Protein AF-A0A7X6J6U1-F1 (afdb_monomer)

Secondary structure (DSSP, 8-state):
--PPPBPGGGGGGSEEEE-TTGGGSHHHHHHHS-SB-TT--B-EEEEE--SHHHHHHHHHTTS------TTHHHH---TT-----B-PPPPP------TT---HHHHHHHHHHHHHHTT-S-----

Foldseek 3Di:
DPADAAEQQCQLVFEEEAEVPLVVVPPVCCQWPPQAGPVGRGGHYDYYDDDPVVQVVCVLVVNGHTDDPPCVCVVDDDPSDDDGHHPDDDDDDDDDDDPPDDDPVSVVVNVVVVCVVVVVDPPPDD

Structure (mmCIF, N/CA/C/O backbone):
data_AF-A0A7X6J6U1-F1
#
_entry.id   AF-A0A7X6J6U1-F1
#
loop_
_atom_site.group_PDB
_atom_site.id
_atom_site.type_symbol
_atom_site.label_atom_id
_atom_site.label_alt_id
_atom_site.label_comp_id
_atom_site.label_asym_id
_atom_site.label_entity_id
_atom_site.label_seq_id
_atom_site.pdbx_PDB_ins_code
_atom_site.Cartn_x
_atom_site.Cartn_y
_atom_site.Cartn_z
_atom_site.occupancy
_atom_site.B_iso_or_equiv
_atom_site.auth_seq_id
_atom_site.auth_comp_id
_atom_site.auth_asym_id
_atom_site.auth_atom_id
_atom_site.pdbx_PDB_model_num
ATOM 1 N N . MET A 1 1 ? 7.605 -19.704 9.729 1.00 38.94 1 MET A N 1
ATOM 2 C CA . MET A 1 1 ? 6.228 -19.679 10.270 1.00 38.94 1 MET A CA 1
ATOM 3 C C . MET A 1 1 ? 5.433 -18.789 9.330 1.00 38.94 1 MET A C 1
ATOM 5 O O . MET A 1 1 ? 5.797 -17.633 9.203 1.00 38.94 1 MET A O 1
ATOM 9 N N . ARG A 1 2 ? 4.493 -19.341 8.553 1.00 46.09 2 ARG A N 1
ATOM 10 C CA . ARG A 1 2 ? 3.730 -18.573 7.553 1.00 46.09 2 ARG A CA 1
ATOM 11 C C . ARG A 1 2 ? 2.830 -17.609 8.327 1.00 46.09 2 ARG A C 1
ATOM 13 O O . ARG A 1 2 ? 1.972 -18.092 9.063 1.00 46.09 2 ARG A O 1
ATOM 20 N N . GLN A 1 3 ? 3.091 -16.303 8.269 1.00 57.31 3 GLN A N 1
ATOM 21 C CA . GLN A 1 3 ? 2.176 -15.331 8.866 1.00 57.31 3 GLN A CA 1
ATOM 22 C C . GLN A 1 3 ? 0.819 -15.511 8.175 1.00 57.31 3 GLN A C 1
ATOM 24 O O . GLN A 1 3 ? 0.744 -15.624 6.952 1.00 57.31 3 GLN A O 1
ATOM 29 N N . SER A 1 4 ? -0.241 -15.683 8.959 1.00 76.81 4 SER A N 1
ATOM 30 C CA . SER A 1 4 ? -1.598 -15.683 8.427 1.00 76.81 4 SER A CA 1
ATOM 31 C C . SER A 1 4 ? -1.898 -14.264 7.961 1.00 76.81 4 SER A C 1
ATOM 33 O O . SER A 1 4 ? -1.876 -13.351 8.784 1.00 76.81 4 SER A O 1
ATOM 35 N N . LEU A 1 5 ? -2.140 -14.098 6.661 1.00 87.75 5 LEU A N 1
ATOM 36 C CA . LEU A 1 5 ? -2.597 -12.837 6.085 1.00 87.75 5 LEU A CA 1
ATOM 37 C C . LEU A 1 5 ? -3.844 -12.362 6.836 1.00 87.75 5 LEU A C 1
ATOM 39 O O . LEU A 1 5 ? -4.753 -13.163 7.072 1.00 87.75 5 LEU A O 1
ATOM 43 N N . ILE A 1 6 ? -3.885 -11.079 7.190 1.00 92.44 6 ILE A N 1
ATOM 44 C CA . ILE A 1 6 ? -5.099 -10.457 7.722 1.00 92.44 6 ILE A CA 1
ATOM 45 C C . ILE A 1 6 ? -6.137 -10.371 6.602 1.00 92.44 6 ILE A C 1
ATOM 47 O O . ILE A 1 6 ? -5.805 -10.029 5.462 1.00 92.44 6 ILE A O 1
ATOM 51 N N . ASP A 1 7 ? -7.389 -10.692 6.923 1.00 93.75 7 ASP A N 1
ATOM 52 C CA . ASP A 1 7 ? -8.500 -10.509 5.994 1.00 93.75 7 ASP A CA 1
ATOM 53 C C . ASP A 1 7 ? -8.700 -9.000 5.752 1.00 93.75 7 ASP A C 1
ATOM 55 O O . ASP A 1 7 ? -8.893 -8.253 6.716 1.00 93.75 7 ASP A O 1
ATOM 59 N N . PRO A 1 8 ? -8.664 -8.508 4.499 1.00 93.44 8 PRO A N 1
ATOM 60 C CA . PRO A 1 8 ? -8.909 -7.096 4.208 1.00 93.44 8 PRO A CA 1
ATOM 61 C C . PRO A 1 8 ? -10.275 -6.575 4.675 1.00 93.44 8 PRO A C 1
ATOM 63 O O . PRO A 1 8 ? -10.463 -5.363 4.781 1.00 93.44 8 PRO A O 1
ATOM 66 N N . GLU A 1 9 ? -11.223 -7.456 4.989 1.00 95.81 9 GLU A N 1
ATOM 67 C CA . GLU A 1 9 ? -12.486 -7.094 5.630 1.00 95.81 9 GLU A CA 1
ATOM 68 C C . GLU A 1 9 ? -12.320 -6.519 7.045 1.00 95.81 9 GLU A C 1
ATOM 70 O O . GLU A 1 9 ? -13.184 -5.760 7.492 1.00 95.81 9 GLU A O 1
ATOM 75 N N . GLU A 1 10 ? -11.221 -6.824 7.745 1.00 95.75 10 GLU A N 1
ATOM 76 C CA . GLU A 1 10 ? -10.941 -6.278 9.081 1.00 95.75 10 GLU A CA 1
ATOM 77 C C . GLU A 1 10 ? -10.707 -4.761 9.057 1.00 95.75 10 GLU A C 1
ATOM 79 O O . GLU A 1 10 ? -10.971 -4.086 10.051 1.00 95.75 10 GLU A O 1
ATOM 84 N N . LEU A 1 11 ? -10.339 -4.191 7.902 1.00 94.94 11 LEU A N 1
ATOM 85 C CA . LEU A 1 11 ? -10.186 -2.741 7.740 1.00 94.94 11 LEU A CA 1
ATOM 86 C C . LEU A 1 11 ? -11.483 -1.964 8.012 1.00 94.94 11 LEU A C 1
ATOM 88 O O . LEU A 1 11 ? -11.424 -0.774 8.307 1.00 94.94 11 LEU A O 1
ATOM 92 N N . ALA A 1 12 ? -12.655 -2.612 7.956 1.00 96.75 12 ALA A N 1
ATOM 93 C CA . ALA A 1 12 ? -13.927 -1.985 8.328 1.00 96.75 12 ALA A CA 1
ATOM 94 C C . ALA A 1 12 ? -13.970 -1.520 9.797 1.00 96.75 12 ALA A C 1
ATOM 96 O O . ALA A 1 12 ? -14.814 -0.697 10.153 1.00 96.75 12 ALA A O 1
ATOM 97 N N . PHE A 1 13 ? -13.094 -2.056 10.652 1.00 96.62 13 PHE A N 1
ATOM 98 C CA . PHE A 1 13 ? -12.989 -1.685 12.064 1.00 96.62 13 PHE A CA 1
ATOM 99 C C . PHE A 1 13 ? -11.879 -0.669 12.340 1.00 96.62 13 PHE A C 1
ATOM 101 O O . PHE A 1 13 ? -11.729 -0.228 13.477 1.00 96.62 13 PHE A O 1
ATOM 108 N N . GLU A 1 14 ? -11.129 -0.283 11.310 1.00 96.56 14 GLU A N 1
ATOM 109 C CA . GLU A 1 14 ? -9.950 0.559 11.436 1.00 96.56 14 GLU A CA 1
ATOM 110 C C . GLU A 1 14 ? -10.177 1.966 10.883 1.00 96.56 14 GLU A C 1
ATOM 112 O O . GLU A 1 14 ? -11.094 2.237 10.102 1.00 96.56 14 GLU A O 1
ATOM 117 N N . THR A 1 15 ? -9.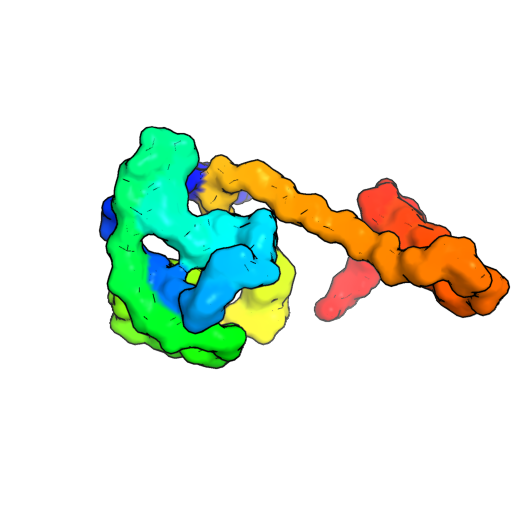297 2.877 11.299 1.00 97.00 15 THR A N 1
ATOM 118 C CA . THR A 1 15 ? -9.190 4.218 10.720 1.00 97.00 15 THR A CA 1
ATOM 119 C C . THR A 1 15 ? -7.998 4.26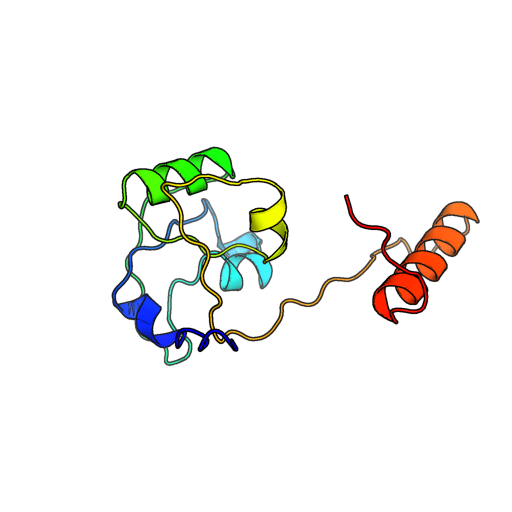1 9.784 1.00 97.00 15 THR A C 1
ATOM 121 O O . THR A 1 15 ? -6.878 3.967 10.198 1.00 97.00 15 THR A O 1
ATOM 124 N N . LEU A 1 16 ? -8.233 4.637 8.527 1.00 94.88 16 LEU A N 1
ATOM 125 C CA . LEU A 1 16 ? -7.178 4.793 7.530 1.00 94.88 16 LEU A CA 1
ATOM 126 C C . LEU A 1 16 ? -6.960 6.268 7.205 1.00 94.88 16 LEU A C 1
ATOM 128 O O . LEU A 1 16 ? -7.917 7.049 7.182 1.00 94.88 16 LEU A O 1
ATOM 132 N N . PRO A 1 17 ? -5.716 6.672 6.910 1.00 91.94 17 PRO A N 1
ATOM 133 C CA . PRO A 1 17 ? -5.454 8.012 6.426 1.00 91.94 17 PRO A CA 1
ATOM 134 C C . PRO A 1 17 ? -6.172 8.278 5.106 1.00 91.94 17 PRO A C 1
ATOM 136 O O . PRO A 1 17 ? -6.612 7.370 4.402 1.00 91.94 17 PRO A O 1
ATOM 139 N N . THR A 1 18 ? -6.235 9.549 4.733 1.00 88.38 18 THR A N 1
ATOM 140 C CA . THR A 1 18 ? -6.776 9.978 3.446 1.00 88.38 18 THR A CA 1
ATOM 141 C C . THR A 1 18 ? -5.742 10.786 2.666 1.00 88.38 18 THR A C 1
ATOM 143 O O . THR A 1 18 ? -4.827 11.385 3.230 1.00 88.38 18 THR A O 1
ATOM 146 N N . LEU A 1 19 ? -5.876 10.797 1.340 1.00 82.19 19 LEU A N 1
ATOM 147 C CA . LEU A 1 19 ? -5.106 11.668 0.453 1.00 82.19 19 LEU A CA 1
ATOM 148 C C . LEU A 1 19 ? -5.933 12.906 0.083 1.00 82.19 19 LEU A C 1
ATOM 150 O O . LEU A 1 19 ? -7.135 12.769 -0.175 1.00 82.19 19 LEU A O 1
ATOM 154 N N . PRO A 1 20 ? -5.310 14.091 -0.036 1.00 75.81 20 PRO A N 1
ATOM 155 C CA . PRO A 1 20 ? -5.963 15.223 -0.674 1.00 75.81 20 PRO A CA 1
ATOM 156 C C . PRO A 1 20 ? -6.226 14.887 -2.151 1.00 75.81 20 PRO A C 1
ATOM 158 O O . PRO A 1 20 ? -5.353 14.359 -2.836 1.00 75.81 20 PRO A O 1
ATOM 161 N N . ASP A 1 21 ? -7.438 15.162 -2.637 1.00 67.69 21 ASP A N 1
ATOM 162 C CA . ASP A 1 21 ? -7.844 14.969 -4.039 1.00 67.69 21 ASP A CA 1
ATOM 163 C C . ASP A 1 21 ? -7.563 13.562 -4.633 1.00 67.69 21 ASP A C 1
ATOM 165 O O . ASP A 1 21 ? -7.127 13.421 -5.778 1.00 67.69 21 ASP A O 1
ATOM 169 N N . ASN A 1 22 ? -7.878 12.504 -3.866 1.00 60.84 22 ASN A N 1
ATOM 170 C CA . ASN A 1 22 ? -7.759 11.066 -4.209 1.00 60.84 22 ASN A CA 1
ATOM 171 C C . ASN A 1 22 ? -8.139 10.709 -5.670 1.00 60.84 22 ASN A C 1
ATOM 173 O O . ASN A 1 22 ? -7.466 9.909 -6.320 1.00 60.84 22 ASN A O 1
ATOM 177 N N . HIS A 1 23 ? -9.164 11.352 -6.233 1.00 56.75 23 HIS A N 1
ATOM 178 C CA . HIS A 1 23 ? -9.770 11.008 -7.525 1.00 56.75 23 HIS A CA 1
ATOM 179 C C . HIS A 1 23 ? -8.829 11.085 -8.749 1.00 56.75 23 HIS A C 1
ATOM 181 O O . HIS A 1 23 ? -9.193 10.610 -9.824 1.00 56.75 23 HIS A O 1
ATOM 187 N N . ARG A 1 24 ? -7.619 11.650 -8.621 1.00 59.25 24 ARG A N 1
ATOM 188 C CA . ARG A 1 24 ? -6.614 11.703 -9.704 1.00 59.25 24 ARG A CA 1
ATOM 189 C C . ARG A 1 24 ? -5.557 10.596 -9.666 1.00 59.25 24 ARG A C 1
ATOM 191 O O . ARG A 1 24 ? -4.783 10.483 -10.612 1.00 59.25 24 ARG A O 1
ATOM 198 N N . LEU A 1 25 ? -5.511 9.795 -8.603 1.00 66.56 25 LEU A N 1
ATOM 199 C CA . LEU A 1 25 ? -4.404 8.867 -8.334 1.00 66.56 25 LEU A CA 1
ATOM 200 C C . LEU A 1 25 ? -4.721 7.399 -8.679 1.00 66.56 25 LEU A C 1
ATOM 202 O O . LEU A 1 25 ? -3.842 6.540 -8.603 1.00 66.56 25 LEU A O 1
ATOM 206 N N . GLY A 1 26 ? -5.948 7.124 -9.135 1.00 77.81 26 GLY A N 1
ATOM 207 C CA . GLY A 1 26 ? -6.333 5.860 -9.766 1.00 77.81 26 GLY A CA 1
ATOM 208 C C . GLY A 1 26 ? -6.110 4.628 -8.884 1.00 77.81 26 GLY A C 1
ATOM 209 O O . GLY A 1 26 ? -6.295 4.670 -7.670 1.00 77.81 26 GLY A O 1
ATOM 210 N N . ALA A 1 27 ? -5.703 3.520 -9.508 1.00 77.81 27 ALA A N 1
ATOM 211 C CA . ALA A 1 27 ? -5.548 2.224 -8.842 1.00 77.81 27 ALA A CA 1
ATOM 212 C C . ALA A 1 27 ? -4.554 2.248 -7.666 1.00 77.81 27 ALA A C 1
ATOM 214 O O . ALA A 1 27 ? -4.764 1.556 -6.676 1.00 77.81 27 ALA A O 1
ATOM 215 N N . TRP A 1 28 ? -3.507 3.076 -7.733 1.00 82.31 28 TRP A N 1
ATOM 216 C CA . TRP A 1 28 ? -2.533 3.185 -6.646 1.00 82.31 28 TRP A CA 1
ATOM 217 C C . TRP A 1 28 ? -3.163 3.735 -5.358 1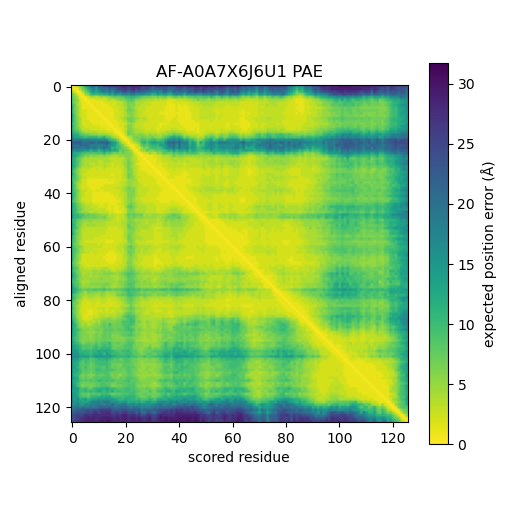.00 82.31 28 TRP A C 1
ATOM 219 O O . TRP A 1 28 ? -2.937 3.180 -4.281 1.00 82.31 28 TRP A O 1
ATOM 229 N N . ALA A 1 29 ? -3.980 4.792 -5.465 1.00 83.81 29 ALA A N 1
ATOM 230 C CA . ALA A 1 29 ? -4.664 5.366 -4.307 1.00 83.81 29 ALA A CA 1
ATOM 231 C C . ALA A 1 29 ? -5.757 4.442 -3.772 1.00 83.81 29 ALA A C 1
ATOM 233 O O . ALA A 1 29 ? -5.881 4.322 -2.561 1.00 83.81 29 ALA A O 1
ATOM 234 N N . ALA A 1 30 ? -6.481 3.734 -4.644 1.00 83.00 30 ALA A N 1
ATOM 235 C CA . ALA A 1 30 ? -7.478 2.752 -4.216 1.00 83.00 30 ALA A CA 1
ATOM 236 C C . ALA A 1 30 ? -6.874 1.623 -3.356 1.00 83.00 30 ALA A C 1
ATOM 238 O O . ALA A 1 30 ? -7.550 1.102 -2.478 1.00 83.00 30 ALA A O 1
ATOM 239 N N . ILE A 1 31 ? -5.602 1.270 -3.582 1.00 84.88 31 ILE A N 1
ATOM 240 C CA . ILE A 1 31 ? -4.889 0.251 -2.798 1.00 84.88 31 ILE A CA 1
ATOM 241 C C . ILE A 1 31 ? -4.380 0.811 -1.464 1.00 84.88 31 ILE A C 1
ATOM 243 O O . ILE A 1 31 ? -4.543 0.171 -0.431 1.00 84.88 31 ILE A O 1
ATOM 247 N N . HIS A 1 32 ? -3.743 1.986 -1.471 1.00 87.75 32 HIS A N 1
ATOM 248 C CA . HIS A 1 32 ? -3.081 2.525 -0.271 1.00 87.75 32 HIS A CA 1
ATOM 249 C C . HIS A 1 32 ? -4.023 3.326 0.641 1.00 87.75 32 HIS A C 1
ATOM 251 O O . HIS A 1 32 ? -3.723 3.528 1.816 1.00 87.75 32 HIS A O 1
ATOM 257 N N . PHE A 1 33 ? -5.141 3.802 0.092 1.00 90.06 33 PHE A N 1
ATOM 258 C CA . PHE A 1 33 ? -6.132 4.656 0.747 1.00 90.06 33 PHE A CA 1
ATOM 259 C C . PHE A 1 33 ? -7.560 4.216 0.377 1.00 90.06 33 PHE A C 1
ATOM 261 O O . PHE A 1 33 ? -8.327 5.029 -0.156 1.00 90.06 33 PHE A O 1
ATOM 268 N N . PRO A 1 34 ? -7.924 2.936 0.593 1.00 90.31 34 PRO A N 1
ATOM 269 C CA . PRO A 1 34 ? -9.274 2.468 0.326 1.00 90.31 34 PRO A CA 1
ATOM 270 C C . PRO A 1 34 ? -10.266 3.175 1.252 1.00 90.31 34 PRO A C 1
ATOM 272 O O . PRO A 1 34 ? -10.012 3.370 2.439 1.00 90.31 34 PRO A O 1
ATOM 275 N N . ASP A 1 35 ? -11.421 3.541 0.707 1.00 92.06 35 ASP A N 1
ATOM 276 C CA . ASP A 1 35 ? -12.557 4.053 1.475 1.00 92.06 35 ASP A CA 1
ATOM 277 C C . ASP A 1 35 ? -13.578 2.953 1.813 1.00 92.06 35 ASP A C 1
ATOM 279 O O . ASP A 1 35 ? -14.447 3.156 2.664 1.00 92.06 35 ASP A O 1
ATOM 283 N N . HIS A 1 36 ? -13.446 1.779 1.187 1.00 93.00 36 HIS A N 1
ATOM 284 C CA . HIS A 1 36 ? -14.267 0.599 1.427 1.00 93.00 36 HIS A CA 1
ATOM 285 C C . HIS A 1 36 ? -13.424 -0.683 1.416 1.00 93.00 36 HIS A C 1
ATOM 287 O O . HIS A 1 36 ? -12.433 -0.800 0.695 1.00 93.00 36 HIS A O 1
ATOM 293 N N . THR A 1 37 ? -13.864 -1.669 2.193 1.00 94.44 37 THR A N 1
ATOM 294 C CA . THR A 1 37 ? -13.391 -3.063 2.122 1.00 94.44 37 THR A CA 1
ATOM 295 C C . THR A 1 37 ? -13.799 -3.731 0.799 1.00 94.44 37 THR A C 1
ATOM 297 O O . THR A 1 37 ? -14.686 -3.215 0.109 1.00 94.44 37 THR A O 1
ATOM 300 N N . PRO A 1 38 ? -13.228 -4.898 0.436 1.00 92.38 38 PRO A N 1
ATOM 301 C CA . PRO A 1 38 ? -13.609 -5.621 -0.782 1.00 92.38 38 PRO A CA 1
ATOM 302 C C . PRO A 1 38 ? -15.109 -5.934 -0.902 1.00 92.38 38 PRO A C 1
ATOM 304 O O . PRO A 1 38 ? -15.656 -5.873 -2.003 1.00 92.38 38 PRO A O 1
ATOM 307 N N . SER A 1 39 ? -15.796 -6.222 0.209 1.00 94.62 39 SER A N 1
ATOM 308 C CA . SER A 1 39 ? -17.252 -6.433 0.241 1.00 94.62 39 SER A CA 1
ATOM 309 C C . SER A 1 39 ? -18.083 -5.142 0.233 1.00 94.62 39 SER A C 1
ATOM 311 O O . SER A 1 39 ? -19.313 -5.200 0.181 1.00 94.62 39 SER A O 1
ATOM 313 N N . GLY A 1 40 ? -17.435 -3.974 0.265 1.00 95.31 40 GLY A N 1
ATOM 314 C CA . GLY A 1 40 ? -18.078 -2.664 0.190 1.00 95.31 40 GLY A CA 1
ATOM 315 C C . GLY A 1 40 ? -18.442 -2.042 1.540 1.00 95.31 40 GLY A C 1
ATOM 316 O O . GLY A 1 40 ? -19.160 -1.043 1.565 1.00 95.31 40 GLY A O 1
ATOM 317 N N . LYS A 1 41 ? -17.976 -2.583 2.675 1.00 97.06 41 LYS A N 1
ATOM 318 C CA . LYS A 1 41 ? -18.165 -1.912 3.976 1.00 97.06 41 LYS A CA 1
ATOM 319 C C . LYS A 1 41 ? -17.294 -0.656 4.046 1.00 97.06 41 LYS A C 1
ATOM 321 O O . LYS A 1 41 ? -16.118 -0.760 3.689 1.00 97.06 41 LYS A O 1
ATOM 326 N N . PRO A 1 42 ? -17.823 0.485 4.518 1.00 96.62 42 PRO A N 1
ATOM 327 C CA . PRO A 1 42 ? -17.053 1.717 4.636 1.00 96.62 42 PRO A CA 1
ATOM 328 C C . PRO A 1 42 ? -15.933 1.578 5.672 1.00 96.62 42 PRO A C 1
ATOM 330 O O . PRO A 1 42 ? -16.109 0.921 6.696 1.00 96.62 42 PRO A O 1
ATOM 333 N N . ILE A 1 43 ? -14.809 2.238 5.407 1.00 96.12 43 ILE A N 1
ATOM 334 C CA . ILE A 1 43 ? -13.647 2.340 6.297 1.00 96.12 43 ILE A CA 1
ATOM 335 C C . ILE A 1 43 ? -13.634 3.740 6.930 1.00 96.12 43 ILE A C 1
ATOM 337 O O . ILE A 1 43 ? -13.958 4.734 6.268 1.00 96.12 43 ILE A O 1
ATOM 341 N N . ALA A 1 44 ? -13.285 3.848 8.218 1.00 96.62 44 ALA A N 1
ATOM 342 C CA . ALA A 1 44 ? -13.254 5.142 8.894 1.00 96.62 44 ALA A CA 1
ATOM 343 C C . ALA A 1 44 ? -12.129 6.031 8.335 1.00 96.62 44 ALA A C 1
ATOM 345 O O . ALA A 1 44 ? -11.000 5.589 8.118 1.00 96.62 44 ALA A O 1
ATOM 346 N N . ARG A 1 45 ? -12.446 7.310 8.098 1.00 93.06 45 ARG A N 1
ATOM 347 C CA . ARG A 1 45 ? -11.516 8.281 7.508 1.00 93.06 45 ARG A CA 1
ATOM 348 C C . ARG A 1 45 ? -10.746 9.028 8.590 1.00 93.06 45 ARG A C 1
ATOM 350 O O . ARG A 1 45 ? -11.342 9.746 9.389 1.00 93.06 45 ARG A O 1
ATOM 357 N N . GLY A 1 46 ? -9.431 8.880 8.557 1.00 92.19 46 GLY A N 1
ATOM 358 C CA . GLY A 1 46 ? -8.468 9.567 9.404 1.00 92.19 46 GLY A CA 1
ATOM 359 C C . GLY A 1 46 ? -7.853 10.806 8.743 1.00 92.19 46 GLY A C 1
ATOM 360 O O . GLY A 1 46 ? -8.380 11.321 7.746 1.00 92.19 46 GLY A O 1
ATOM 361 N N . PRO A 1 47 ? -6.722 11.290 9.286 1.00 91.44 47 PRO A N 1
ATOM 362 C CA . PRO A 1 47 ? -6.059 12.509 8.835 1.00 91.44 47 PRO A CA 1
ATOM 363 C C . PRO A 1 47 ? -5.707 12.509 7.343 1.00 91.44 47 PRO A C 1
ATOM 365 O O . PRO A 1 47 ? -5.425 11.468 6.744 1.00 91.44 47 PRO A O 1
ATOM 368 N N . VAL A 1 48 ? -5.684 13.704 6.750 1.00 90.12 48 VAL A N 1
ATOM 369 C CA . VAL A 1 48 ? -5.204 13.918 5.379 1.00 90.12 48 VAL A CA 1
ATOM 370 C C . VAL A 1 48 ? -3.682 14.005 5.408 1.00 90.12 48 VAL A C 1
ATOM 372 O O . VAL A 1 48 ? -3.137 14.837 6.130 1.00 90.12 48 VAL A O 1
ATOM 375 N N . MET A 1 49 ? -2.991 13.185 4.617 1.00 85.94 49 MET A N 1
ATOM 376 C CA . MET A 1 49 ? -1.526 13.146 4.610 1.00 85.94 49 MET A CA 1
ATOM 377 C C . MET A 1 49 ? -0.947 12.852 3.233 1.00 85.94 49 MET A C 1
ATOM 379 O O . MET A 1 49 ? -1.571 12.210 2.388 1.00 85.94 49 MET A O 1
ATOM 383 N N . THR A 1 50 ? 0.281 13.312 3.012 1.00 83.69 50 THR A N 1
ATOM 384 C CA . THR A 1 50 ? 0.965 13.186 1.715 1.00 83.69 50 THR A CA 1
ATOM 385 C C . THR A 1 50 ? 2.358 12.587 1.836 1.00 83.69 50 THR A C 1
ATOM 387 O O . THR A 1 50 ? 2.833 11.973 0.880 1.00 83.69 50 THR A O 1
ATOM 390 N N . ALA A 1 51 ? 2.986 12.688 3.010 1.00 88.00 51 ALA A N 1
ATOM 391 C CA . ALA A 1 51 ? 4.350 12.233 3.231 1.00 88.00 51 ALA A CA 1
ATOM 392 C C . ALA A 1 51 ? 4.415 10.928 4.034 1.00 88.00 51 ALA A C 1
ATOM 394 O O . ALA A 1 51 ? 3.554 10.623 4.858 1.00 88.00 51 ALA A O 1
ATOM 395 N N . ILE A 1 52 ? 5.487 10.157 3.826 1.00 87.12 52 ILE A N 1
ATOM 396 C CA . ILE A 1 52 ? 5.692 8.905 4.562 1.00 87.12 52 ILE A CA 1
ATOM 397 C C . ILE A 1 52 ? 5.952 9.130 6.058 1.00 87.12 52 ILE A C 1
ATOM 399 O O . ILE A 1 52 ? 5.458 8.371 6.880 1.00 87.12 52 ILE A O 1
ATOM 403 N N . GLY A 1 53 ? 6.658 10.202 6.430 1.00 88.56 53 GLY A N 1
ATOM 404 C CA . GLY A 1 53 ? 6.899 10.526 7.840 1.00 88.56 53 GLY A CA 1
ATOM 405 C C . GLY A 1 53 ? 5.604 10.790 8.617 1.00 88.56 53 GLY A C 1
ATOM 406 O O . GLY A 1 53 ? 5.464 10.326 9.742 1.00 88.56 53 GLY A O 1
ATOM 407 N N . GLU A 1 54 ? 4.629 11.457 7.988 1.00 91.12 54 GLU A N 1
ATOM 408 C CA . GLU A 1 54 ? 3.297 11.695 8.567 1.00 91.12 54 GLU A CA 1
ATOM 409 C C . GLU A 1 54 ? 2.558 10.375 8.814 1.00 91.12 54 GLU A C 1
ATOM 411 O O . GLU A 1 54 ? 1.978 10.175 9.877 1.00 91.12 54 GLU A O 1
ATOM 416 N N . ARG A 1 55 ? 2.643 9.442 7.855 1.00 90.31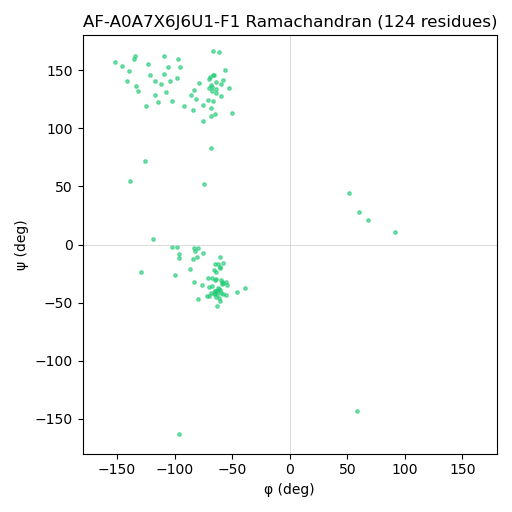 55 ARG A N 1
ATOM 417 C CA . ARG A 1 55 ? 2.055 8.099 7.967 1.00 90.31 55 ARG A CA 1
ATOM 418 C C . ARG A 1 55 ? 2.641 7.312 9.134 1.00 90.31 55 ARG A C 1
ATOM 420 O O . ARG A 1 55 ? 1.897 6.706 9.891 1.00 90.31 55 ARG A O 1
ATOM 427 N N . LEU A 1 56 ? 3.963 7.320 9.295 1.00 91.62 56 LEU A N 1
ATOM 428 C CA . LEU A 1 56 ? 4.609 6.608 10.401 1.00 91.62 56 LEU A CA 1
ATOM 429 C C . LEU A 1 56 ? 4.216 7.213 11.756 1.00 91.62 56 LEU A C 1
ATOM 431 O O . LEU A 1 56 ? 3.932 6.472 12.695 1.00 91.62 56 LEU A O 1
ATOM 435 N N . ALA A 1 57 ? 4.126 8.544 11.837 1.00 92.25 57 ALA A N 1
ATOM 436 C CA . ALA A 1 57 ? 3.747 9.241 13.061 1.00 92.25 57 ALA A CA 1
ATOM 437 C C . ALA A 1 57 ? 2.317 8.905 13.526 1.00 92.25 57 ALA A C 1
ATOM 439 O O . ALA A 1 57 ? 2.108 8.719 14.723 1.00 92.25 57 ALA A O 1
ATOM 440 N N . VAL A 1 58 ? 1.343 8.781 12.611 1.00 94.06 58 VAL A N 1
ATOM 441 C CA . VAL A 1 58 ? -0.043 8.424 12.992 1.00 94.06 58 VAL A CA 1
ATOM 442 C C . VAL A 1 58 ? -0.195 6.971 13.443 1.00 94.06 58 VAL A C 1
ATOM 444 O O . VAL A 1 58 ? -1.061 6.665 14.261 1.00 94.06 58 VAL A O 1
ATOM 447 N N . VAL A 1 59 ? 0.653 6.069 12.938 1.00 94.94 59 VAL A N 1
ATOM 448 C CA . VAL A 1 59 ? 0.687 4.679 13.413 1.00 94.94 59 VAL A CA 1
ATOM 449 C C . VAL A 1 59 ? 1.304 4.631 14.807 1.00 94.94 59 VAL A C 1
ATOM 451 O O . VAL A 1 59 ? 0.762 3.986 15.702 1.00 94.94 59 VAL A O 1
ATOM 454 N N . GLU A 1 60 ? 2.401 5.362 15.022 1.00 94.12 60 GLU A N 1
ATOM 455 C CA . GLU A 1 60 ? 3.051 5.466 16.331 1.00 94.12 60 GLU A CA 1
ATOM 456 C C . GLU A 1 60 ? 2.116 6.071 17.393 1.00 94.12 60 GLU A C 1
ATOM 458 O O . GLU A 1 60 ? 2.067 5.582 18.524 1.00 94.12 60 GLU A O 1
ATOM 463 N N . SER A 1 61 ? 1.307 7.073 17.023 1.00 93.88 61 SER A N 1
ATOM 464 C CA . SER A 1 61 ? 0.287 7.663 17.902 1.00 93.88 61 SER A CA 1
ATOM 465 C C . SER A 1 61 ? -0.968 6.798 18.080 1.00 93.88 61 SER A C 1
ATOM 467 O O . SER A 1 61 ? -1.802 7.120 18.929 1.00 93.88 61 SER A O 1
ATOM 469 N N . ARG A 1 62 ? -1.091 5.689 17.333 1.00 93.56 62 ARG A N 1
ATOM 470 C CA . ARG A 1 62 ? -2.266 4.794 17.284 1.00 93.56 62 ARG A CA 1
ATOM 471 C C . ARG A 1 62 ? -3.552 5.478 16.818 1.00 93.56 62 ARG A C 1
ATOM 473 O O . ARG A 1 62 ? -4.644 5.072 17.206 1.00 93.56 62 ARG A O 1
ATOM 480 N N . GLU A 1 63 ? -3.429 6.521 16.008 1.00 94.38 63 GLU A N 1
ATOM 481 C CA . GLU A 1 63 ? -4.576 7.244 15.456 1.00 94.38 63 GLU A CA 1
ATOM 482 C C . GLU A 1 63 ? -5.141 6.559 14.205 1.00 94.38 63 GLU A C 1
ATOM 484 O O . GLU A 1 63 ? -6.346 6.607 13.963 1.00 94.38 63 GLU A O 1
ATOM 489 N N . ALA A 1 64 ? -4.281 5.914 13.413 1.00 95.38 64 ALA A N 1
ATOM 490 C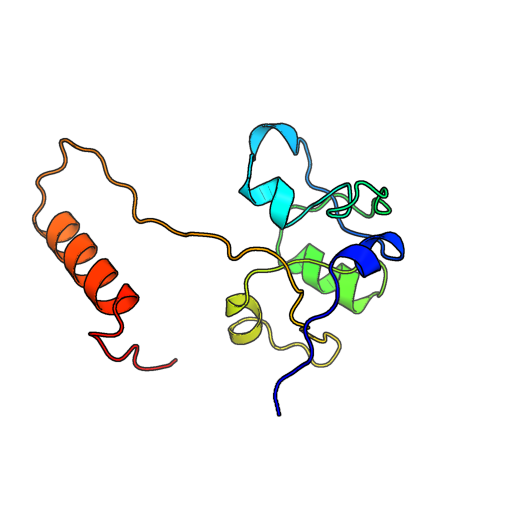 CA . ALA A 1 64 ? -4.671 5.233 12.185 1.00 95.38 64 ALA A CA 1
ATOM 491 C C . ALA A 1 64 ? -3.731 4.066 11.858 1.00 95.38 64 ALA A C 1
ATOM 493 O O . ALA A 1 64 ? -2.563 4.059 12.252 1.00 95.38 64 ALA A O 1
ATOM 494 N N . VAL A 1 65 ? -4.227 3.115 11.067 1.00 95.44 65 VAL A N 1
ATOM 495 C CA . VAL A 1 65 ? -3.403 2.109 10.386 1.00 95.44 65 VAL A CA 1
ATOM 496 C C . VAL A 1 65 ? -3.101 2.574 8.965 1.00 95.44 65 VAL A C 1
ATOM 498 O O . VAL A 1 65 ? -3.867 3.333 8.371 1.00 95.44 65 VAL A O 1
ATOM 501 N N . VAL A 1 66 ? -1.978 2.133 8.397 1.00 93.69 66 VAL A N 1
ATOM 502 C CA . VAL A 1 66 ? -1.541 2.576 7.067 1.00 93.69 66 VAL A CA 1
ATOM 503 C C . VAL A 1 66 ? -1.160 1.383 6.202 1.00 93.69 66 VAL A C 1
ATOM 505 O O . VAL A 1 66 ? -0.379 0.534 6.622 1.00 93.69 66 VAL A O 1
ATOM 508 N N . ILE A 1 67 ? -1.673 1.357 4.970 1.00 92.06 67 ILE A N 1
ATOM 509 C CA . ILE A 1 67 ? -1.279 0.381 3.953 1.00 92.06 67 ILE A CA 1
ATOM 510 C C . ILE A 1 67 ? -0.040 0.900 3.220 1.00 92.06 67 ILE A C 1
ATOM 512 O O . ILE A 1 67 ? -0.002 2.035 2.733 1.00 92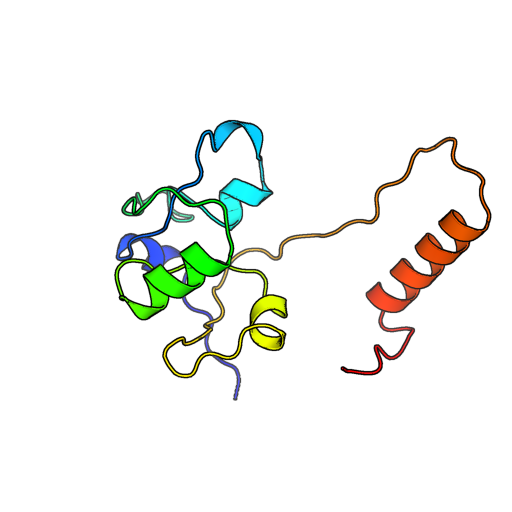.06 67 ILE A O 1
ATOM 516 N N . VAL A 1 68 ? 0.982 0.054 3.132 1.00 89.25 68 VAL A N 1
ATOM 517 C CA . VAL A 1 68 ? 2.251 0.338 2.458 1.00 89.25 68 VAL A CA 1
ATOM 518 C C . VAL A 1 68 ? 2.672 -0.848 1.596 1.00 89.25 68 VAL A C 1
ATOM 520 O O . VAL A 1 68 ? 2.222 -1.970 1.813 1.00 89.25 68 VAL A O 1
ATOM 523 N N . GLY A 1 69 ? 3.554 -0.610 0.625 1.00 86.75 69 GLY A N 1
ATOM 524 C CA . GLY A 1 69 ? 4.250 -1.703 -0.052 1.00 86.75 69 GLY A CA 1
ATOM 525 C C . GLY A 1 69 ? 5.245 -2.387 0.892 1.00 86.75 69 GLY A C 1
ATOM 526 O O . GLY A 1 69 ? 5.893 -1.706 1.685 1.00 86.75 69 GLY A O 1
ATOM 527 N N . GLU A 1 70 ? 5.395 -3.707 0.757 1.00 83.81 70 GLU A N 1
ATOM 528 C CA . GLU A 1 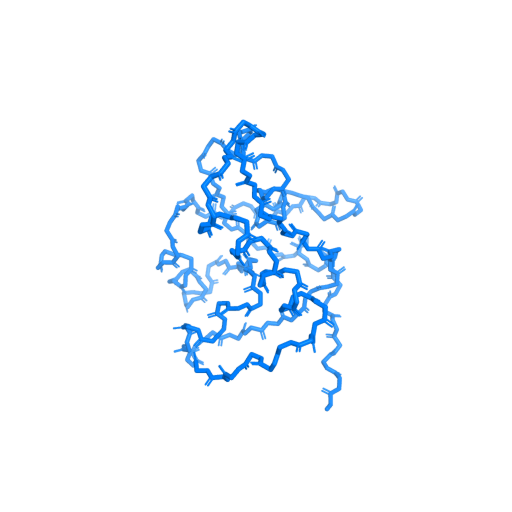70 ? 6.257 -4.576 1.585 1.00 83.81 70 GLU A CA 1
ATOM 529 C C . GLU A 1 70 ? 7.662 -3.997 1.816 1.00 83.81 70 GLU A C 1
ATOM 531 O O . GLU A 1 70 ? 8.197 -4.002 2.921 1.00 83.81 70 GLU A O 1
ATOM 536 N N . HIS A 1 71 ? 8.243 -3.406 0.773 1.00 82.12 71 HIS A N 1
ATOM 537 C CA . HIS A 1 71 ? 9.609 -2.891 0.796 1.00 82.12 71 HIS A CA 1
ATOM 538 C C . HIS A 1 71 ? 9.848 -1.753 1.805 1.00 82.12 71 HIS A C 1
ATOM 540 O O . HIS A 1 71 ? 10.994 -1.470 2.150 1.00 82.12 71 HIS A O 1
ATOM 546 N N . LEU A 1 72 ? 8.794 -1.098 2.312 1.00 84.88 72 LEU A N 1
ATOM 547 C CA . LEU A 1 72 ? 8.950 -0.039 3.314 1.00 84.88 72 LEU A CA 1
ATOM 548 C C . LEU A 1 72 ? 9.503 -0.542 4.646 1.00 84.88 72 LEU A C 1
ATOM 550 O O . LEU A 1 72 ? 10.223 0.211 5.304 1.00 84.88 72 LEU A O 1
ATOM 554 N N . GLU A 1 73 ? 9.212 -1.787 5.024 1.00 84.81 73 GLU A N 1
ATOM 555 C CA . GLU A 1 73 ? 9.722 -2.374 6.267 1.00 84.81 73 GLU A CA 1
ATOM 556 C C . GLU A 1 73 ? 11.257 -2.387 6.288 1.00 84.81 73 GLU A C 1
ATOM 558 O O . GLU A 1 73 ? 11.865 -2.134 7.325 1.00 84.81 73 GLU A O 1
ATOM 563 N N . ARG A 1 74 ? 11.894 -2.568 5.123 1.00 85.44 74 ARG A N 1
ATOM 564 C CA . ARG A 1 74 ? 13.360 -2.590 4.993 1.00 85.44 74 ARG A CA 1
ATOM 565 C C . ARG A 1 74 ? 14.003 -1.231 5.269 1.00 85.44 74 ARG A C 1
ATOM 567 O O . ARG A 1 74 ? 15.147 -1.168 5.706 1.00 85.44 74 ARG A O 1
ATOM 574 N N . TYR A 1 75 ? 13.278 -0.142 5.013 1.00 83.38 75 TYR A N 1
ATOM 575 C CA . TYR A 1 75 ? 13.799 1.220 5.147 1.00 83.38 75 TYR A CA 1
ATOM 576 C C . TYR A 1 75 ? 13.390 1.917 6.441 1.00 83.38 75 TYR A C 1
ATOM 578 O O . TYR A 1 75 ? 14.099 2.812 6.901 1.00 83.38 75 TYR A O 1
ATOM 586 N N . TYR A 1 76 ? 12.259 1.527 7.029 1.00 84.25 76 TYR A N 1
ATOM 587 C CA . TYR A 1 76 ? 11.669 2.209 8.177 1.00 84.25 76 TYR A CA 1
ATOM 588 C C . TYR A 1 76 ? 11.416 1.242 9.333 1.00 84.25 76 TYR A C 1
ATOM 590 O O . TYR A 1 76 ? 10.275 0.932 9.684 1.00 84.25 76 TYR A O 1
ATOM 598 N N . SER A 1 77 ? 12.503 0.813 9.970 1.00 81.19 77 SER A N 1
ATOM 599 C CA . SER A 1 77 ? 12.452 0.047 11.215 1.00 81.19 77 SER A CA 1
ATOM 600 C C . SER A 1 77 ? 12.114 0.966 12.392 1.00 81.19 77 SER A C 1
ATOM 602 O O . SER A 1 77 ? 12.958 1.734 12.853 1.00 81.19 77 SER A O 1
ATOM 604 N N . ASN A 1 78 ? 10.882 0.882 12.901 1.00 84.69 78 ASN A N 1
ATOM 605 C CA . ASN A 1 78 ? 10.455 1.544 14.136 1.00 84.69 78 ASN A CA 1
ATOM 606 C C . ASN A 1 78 ? 9.871 0.487 15.093 1.00 84.69 78 ASN A C 1
ATOM 608 O O . ASN A 1 78 ? 8.871 -0.135 14.743 1.00 84.69 78 ASN A O 1
ATOM 612 N N . PRO A 1 79 ? 10.436 0.280 16.300 1.00 88.06 79 PRO A N 1
ATOM 613 C CA . PRO A 1 79 ? 9.957 -0.739 17.239 1.00 88.06 79 PRO A CA 1
ATOM 614 C C . PRO A 1 79 ? 8.536 -0.487 17.770 1.00 88.06 79 PRO A C 1
ATOM 616 O O . PRO A 1 79 ? 7.921 -1.405 18.310 1.00 88.06 79 PRO A O 1
ATOM 619 N N . ALA A 1 80 ? 8.009 0.735 17.635 1.00 90.00 80 ALA A N 1
ATOM 620 C CA . ALA A 1 80 ? 6.625 1.061 17.975 1.00 90.00 80 ALA A CA 1
ATOM 621 C C . ALA A 1 80 ? 5.621 0.656 16.879 1.00 90.00 80 ALA A C 1
ATOM 623 O O . ALA A 1 80 ? 4.415 0.678 17.122 1.00 90.00 80 ALA A O 1
ATOM 624 N N . ILE A 1 81 ? 6.103 0.277 15.692 1.00 92.38 81 ILE A N 1
ATOM 625 C CA . ILE A 1 81 ? 5.291 -0.066 14.525 1.00 92.38 81 ILE A CA 1
ATOM 626 C C . ILE A 1 81 ? 5.429 -1.559 14.242 1.00 92.38 81 ILE A C 1
ATOM 628 O O . ILE A 1 81 ? 6.516 -2.132 14.294 1.00 92.38 81 ILE A O 1
ATOM 632 N N . ARG A 1 82 ? 4.306 -2.199 13.922 1.00 92.06 82 ARG A N 1
ATOM 633 C CA . ARG A 1 82 ? 4.277 -3.578 13.445 1.00 92.06 82 ARG A CA 1
ATOM 634 C C . ARG A 1 82 ? 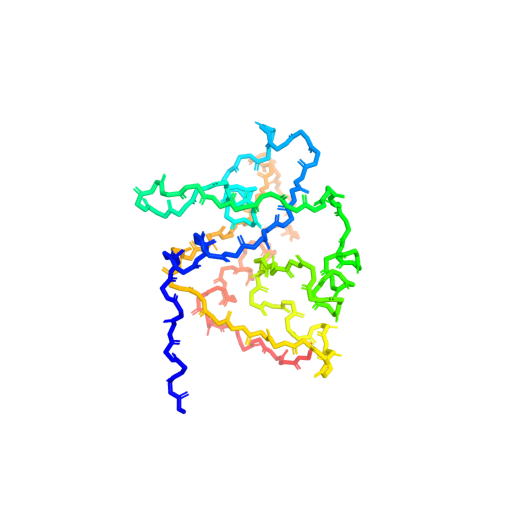3.781 -3.593 12.008 1.00 92.06 82 ARG A C 1
ATOM 636 O O . ARG A 1 82 ? 2.667 -3.146 11.752 1.00 92.06 82 ARG A O 1
ATOM 643 N N . TYR A 1 83 ? 4.584 -4.148 11.111 1.00 91.31 83 TYR A N 1
ATOM 644 C CA . TYR A 1 83 ? 4.163 -4.461 9.752 1.00 91.31 83 TYR A CA 1
ATOM 645 C C . TYR A 1 83 ? 3.441 -5.810 9.754 1.00 91.31 83 TYR A C 1
ATOM 647 O O . TYR A 1 83 ? 3.877 -6.762 10.405 1.00 91.31 83 TYR A O 1
ATOM 655 N N . ILE A 1 84 ? 2.287 -5.858 9.093 1.00 90.88 84 ILE A N 1
ATOM 656 C CA . ILE A 1 84 ? 1.447 -7.049 8.962 1.00 90.88 84 ILE A CA 1
ATOM 657 C C . ILE A 1 84 ? 1.020 -7.183 7.505 1.00 90.88 84 ILE A C 1
ATOM 659 O O . ILE A 1 84 ? 0.651 -6.196 6.868 1.00 90.88 84 ILE A O 1
ATOM 663 N N . GLU A 1 85 ? 1.072 -8.401 6.977 1.00 90.62 85 GLU A N 1
ATOM 664 C CA . GLU A 1 85 ? 0.598 -8.678 5.625 1.00 90.62 85 GLU A CA 1
ATOM 665 C C . GLU A 1 85 ? -0.933 -8.790 5.591 1.00 90.62 85 GLU A C 1
ATOM 667 O O . GLU A 1 85 ? -1.561 -9.412 6.454 1.00 90.62 85 GLU A O 1
ATOM 672 N N . ILE A 1 86 ? -1.532 -8.214 4.551 1.00 90.38 86 ILE A N 1
ATOM 673 C CA . ILE A 1 86 ? -2.976 -8.196 4.313 1.00 90.38 86 ILE A CA 1
ATOM 674 C C . ILE A 1 86 ? -3.297 -8.938 3.014 1.00 90.38 86 ILE A C 1
ATOM 676 O O . ILE A 1 86 ? -2.570 -8.827 2.027 1.00 90.38 86 ILE A O 1
ATOM 680 N N . GLY A 1 87 ? -4.389 -9.702 3.005 1.00 89.56 87 GLY A N 1
ATOM 681 C CA . GLY A 1 87 ? -4.817 -10.550 1.889 1.00 89.56 87 GLY A CA 1
ATOM 682 C C . GLY A 1 87 ? -5.424 -9.791 0.707 1.00 89.56 87 GLY A C 1
ATOM 683 O O . GLY A 1 87 ? -6.527 -10.118 0.274 1.00 89.56 87 GLY A O 1
ATOM 684 N N . VAL A 1 88 ? -4.735 -8.774 0.189 1.00 83.25 88 VAL A N 1
ATOM 685 C CA . VAL A 1 88 ? -5.147 -8.013 -1.002 1.00 83.25 88 VAL A CA 1
ATOM 686 C C . VAL A 1 88 ? -4.447 -8.522 -2.260 1.00 83.25 88 VAL A C 1
ATOM 688 O O . VAL A 1 88 ? -3.403 -9.173 -2.198 1.00 83.25 88 VAL A O 1
ATOM 691 N N . ALA A 1 89 ? -5.025 -8.227 -3.426 1.00 80.19 89 ALA A N 1
ATOM 692 C CA . ALA A 1 89 ? -4.384 -8.544 -4.696 1.00 80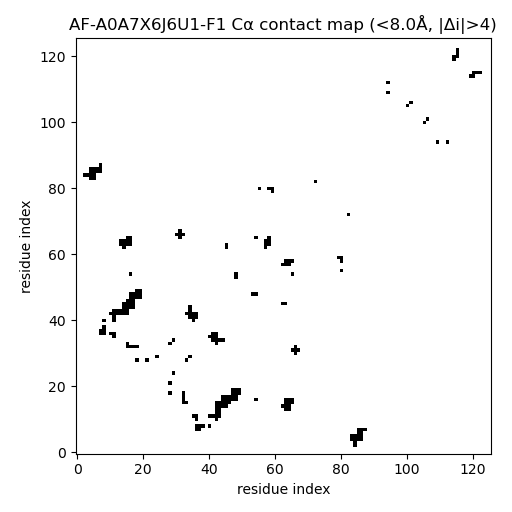.19 89 ALA A CA 1
ATOM 693 C C . ALA A 1 89 ? -3.017 -7.832 -4.802 1.00 80.19 89 ALA A C 1
ATOM 695 O O . ALA A 1 89 ? -2.925 -6.653 -4.442 1.00 80.19 89 ALA A O 1
ATOM 696 N N . PRO A 1 90 ? -1.967 -8.504 -5.312 1.00 77.06 90 PRO A N 1
ATOM 697 C CA . PRO A 1 90 ? -0.664 -7.879 -5.504 1.00 77.06 90 PRO A CA 1
ATOM 698 C C . PRO A 1 90 ? -0.748 -6.654 -6.417 1.00 77.06 90 PRO A C 1
ATOM 700 O O . PRO A 1 90 ? -1.461 -6.659 -7.422 1.00 77.06 90 PRO A O 1
ATOM 703 N N . MET A 1 91 ? 0.022 -5.615 -6.096 1.00 77.88 91 MET A N 1
ATOM 704 C CA . MET A 1 91 ? 0.162 -4.453 -6.967 1.00 77.88 91 MET A CA 1
ATOM 705 C C . MET A 1 91 ? 1.237 -4.725 -8.021 1.00 77.88 91 MET A C 1
ATOM 707 O O . MET A 1 91 ? 2.415 -4.871 -7.693 1.00 77.88 91 MET A O 1
ATOM 711 N N . GLU A 1 92 ? 0.845 -4.757 -9.292 1.00 77.81 92 GLU A N 1
ATOM 712 C CA . GLU A 1 92 ? 1.804 -4.877 -10.388 1.00 77.81 92 GLU A CA 1
ATOM 713 C C . GLU A 1 92 ? 2.623 -3.590 -10.546 1.00 77.81 92 GLU A C 1
ATOM 715 O O . GLU A 1 92 ? 2.117 -2.471 -10.421 1.00 77.81 92 GLU A O 1
ATOM 720 N N . THR A 1 93 ? 3.905 -3.752 -10.860 1.00 78.56 93 THR A N 1
ATOM 721 C CA . THR A 1 93 ? 4.799 -2.649 -11.215 1.00 78.56 93 THR A CA 1
ATOM 722 C C . THR A 1 93 ? 5.362 -2.889 -12.606 1.00 78.56 93 THR A C 1
ATOM 724 O O . THR A 1 93 ? 5.573 -4.026 -13.023 1.00 78.56 93 THR A O 1
ATOM 727 N N . ALA A 1 94 ? 5.575 -1.809 -13.357 1.00 84.69 94 ALA A N 1
ATOM 728 C CA . ALA A 1 94 ? 6.079 -1.893 -14.719 1.00 84.69 94 ALA A CA 1
ATOM 729 C C . ALA A 1 94 ? 7.062 -0.760 -15.010 1.00 84.69 94 ALA A C 1
ATOM 731 O O . ALA A 1 94 ? 6.841 0.395 -14.637 1.00 84.69 94 ALA A O 1
ATOM 732 N N . LEU A 1 95 ? 8.126 -1.083 -15.746 1.00 88.38 95 LEU A N 1
ATOM 733 C CA . LEU A 1 95 ? 9.005 -0.082 -16.337 1.00 88.38 95 LEU A CA 1
ATOM 734 C C . LEU A 1 95 ? 8.305 0.553 -17.545 1.00 88.38 95 LEU A C 1
ATOM 736 O O . LEU A 1 95 ? 7.984 -0.124 -18.522 1.00 88.38 95 LEU A O 1
ATOM 740 N N . VAL A 1 96 ? 8.102 1.871 -17.505 1.00 89.94 96 VAL A N 1
ATOM 741 C CA . VAL A 1 96 ? 7.485 2.622 -18.606 1.00 89.94 96 VAL A CA 1
ATOM 742 C C . VAL A 1 96 ? 8.537 3.462 -19.318 1.00 89.94 96 VAL A C 1
ATOM 744 O O . VAL A 1 96 ? 9.278 4.222 -18.697 1.00 89.94 96 VAL A O 1
ATOM 747 N N . ARG A 1 97 ? 8.567 3.379 -20.651 1.00 88.88 97 ARG A N 1
ATOM 748 C CA . ARG A 1 97 ? 9.427 4.215 -21.498 1.00 88.88 97 ARG A CA 1
ATOM 749 C C . ARG A 1 97 ? 8.682 4.786 -22.693 1.00 88.88 97 ARG A C 1
ATOM 751 O O . ARG A 1 97 ? 7.651 4.272 -23.125 1.00 88.88 97 ARG A O 1
ATOM 758 N N . ARG A 1 98 ? 9.257 5.826 -23.301 1.00 91.19 98 ARG A N 1
ATOM 759 C CA . ARG A 1 98 ? 8.777 6.324 -24.596 1.00 91.19 98 ARG A CA 1
ATOM 760 C C . ARG A 1 98 ? 9.048 5.274 -25.673 1.00 91.19 98 ARG A C 1
ATOM 762 O O . ARG A 1 98 ? 10.171 4.793 -25.813 1.00 91.19 98 ARG A O 1
ATOM 769 N N . ARG A 1 99 ? 8.040 4.974 -26.497 1.00 89.12 99 ARG A N 1
ATOM 770 C CA . ARG A 1 99 ? 8.150 3.990 -27.593 1.00 89.12 99 ARG A CA 1
ATOM 771 C C . ARG A 1 99 ? 9.255 4.332 -28.599 1.00 89.12 99 ARG A C 1
ATOM 773 O O . ARG A 1 99 ? 9.880 3.437 -29.156 1.00 89.12 99 ARG A O 1
ATOM 780 N N . VAL A 1 100 ? 9.488 5.626 -28.813 1.00 92.50 100 VAL A N 1
ATOM 781 C CA . VAL A 1 100 ? 10.508 6.148 -29.735 1.00 92.50 100 VAL A CA 1
ATOM 782 C C . VAL A 1 100 ? 11.912 6.198 -29.133 1.00 92.50 100 VAL A C 1
ATOM 784 O O . VAL A 1 100 ? 12.852 6.528 -29.847 1.00 92.50 100 VAL A O 1
ATOM 787 N N . ASP A 1 101 ? 12.078 5.889 -27.844 1.00 90.31 101 ASP A N 1
ATOM 788 C CA . ASP A 1 101 ? 13.401 5.894 -27.227 1.00 90.31 101 ASP A CA 1
ATOM 789 C C . ASP A 1 101 ? 14.233 4.714 -27.741 1.00 90.31 101 ASP A C 1
ATOM 791 O O . ASP A 1 101 ? 13.808 3.557 -27.681 1.00 90.31 101 ASP A O 1
ATOM 795 N N . ARG A 1 102 ? 15.409 5.031 -28.287 1.00 90.00 102 ARG A N 1
ATOM 796 C CA . ARG A 1 102 ? 16.354 4.076 -28.882 1.00 90.00 102 ARG A CA 1
ATOM 797 C C . ARG A 1 102 ? 17.706 4.068 -28.173 1.00 90.00 102 ARG A C 1
ATOM 799 O O . ARG A 1 102 ? 18.616 3.393 -28.641 1.00 90.00 102 ARG A O 1
ATOM 806 N N . ARG A 1 103 ? 17.864 4.813 -27.074 1.00 95.62 103 ARG A N 1
ATOM 807 C CA . ARG A 1 103 ? 19.133 4.856 -26.340 1.00 95.62 103 ARG A CA 1
ATOM 808 C C . ARG A 1 103 ? 19.439 3.477 -25.767 1.00 95.62 103 ARG A C 1
ATOM 810 O O . ARG A 1 103 ? 18.590 2.890 -25.101 1.00 95.62 103 ARG A O 1
ATOM 817 N N . ARG A 1 104 ? 20.665 2.999 -25.991 1.00 94.44 104 ARG A N 1
ATOM 818 C CA . ARG A 1 104 ? 21.117 1.681 -25.531 1.00 94.44 104 ARG A CA 1
ATOM 819 C C . ARG A 1 104 ? 20.939 1.504 -24.021 1.00 94.44 104 ARG A C 1
ATOM 821 O O . ARG A 1 104 ? 20.321 0.541 -23.612 1.00 94.44 104 ARG A O 1
ATOM 828 N N . ALA A 1 105 ? 21.289 2.518 -23.227 1.00 94.50 105 ALA A N 1
ATOM 829 C CA . ALA A 1 105 ? 21.104 2.494 -21.773 1.00 94.50 105 ALA A CA 1
ATOM 830 C C . ALA A 1 105 ? 19.655 2.214 -21.314 1.00 94.50 105 ALA A C 1
ATOM 832 O O . ALA A 1 105 ? 19.452 1.608 -20.270 1.00 94.50 105 ALA A O 1
ATOM 833 N N . ILE A 1 106 ? 18.639 2.640 -22.078 1.00 93.12 106 ILE A N 1
ATOM 834 C CA . ILE A 1 106 ? 17.232 2.356 -21.750 1.00 93.12 106 ILE A CA 1
ATOM 835 C C . ILE A 1 106 ? 16.871 0.904 -22.088 1.00 93.12 106 ILE A C 1
ATOM 837 O O . ILE A 1 106 ? 16.082 0.296 -21.375 1.00 93.12 106 ILE A O 1
ATOM 841 N N . GLN A 1 107 ? 17.445 0.353 -23.160 1.00 90.38 107 GLN A N 1
ATOM 842 C CA . GLN A 1 107 ? 17.258 -1.050 -23.539 1.00 90.38 107 GLN A CA 1
ATOM 843 C C . GLN A 1 107 ? 17.960 -1.974 -22.541 1.00 90.38 107 GLN A C 1
ATOM 845 O O . GLN A 1 107 ? 17.336 -2.913 -22.062 1.00 90.38 107 GLN A O 1
ATOM 850 N N . ASP A 1 108 ? 19.196 -1.637 -22.164 1.00 93.94 108 ASP A N 1
ATOM 851 C CA . ASP A 1 108 ? 19.974 -2.372 -21.165 1.00 93.94 108 ASP A CA 1
ATOM 852 C C . ASP A 1 108 ? 19.242 -2.381 -19.804 1.00 93.94 108 ASP A C 1
ATOM 854 O O . ASP A 1 108 ? 19.150 -3.415 -19.147 1.00 93.94 108 ASP A O 1
ATOM 858 N N . LEU A 1 109 ? 18.648 -1.247 -19.394 1.00 92.62 109 LEU A N 1
ATOM 859 C CA . LEU A 1 109 ? 17.830 -1.171 -18.176 1.00 92.62 109 LEU A CA 1
ATOM 860 C C . LEU A 1 109 ? 16.562 -2.033 -18.270 1.00 92.62 109 LEU A C 1
ATOM 862 O O . LEU A 1 109 ? 16.179 -2.657 -17.285 1.00 92.62 109 LEU A O 1
ATOM 866 N N . GLU A 1 110 ? 15.897 -2.058 -19.427 1.00 91.62 110 GLU A N 1
ATOM 867 C CA . GLU A 1 110 ? 14.690 -2.862 -19.652 1.00 91.62 110 GLU A CA 1
ATOM 868 C C . GLU A 1 110 ? 14.987 -4.367 -19.585 1.00 91.62 110 GLU A C 1
ATOM 870 O O . GLU A 1 110 ? 14.226 -5.117 -18.976 1.00 91.62 110 GLU A O 1
ATOM 875 N N . GLU A 1 111 ? 16.093 -4.799 -20.192 1.00 90.69 111 GLU A N 1
ATOM 876 C CA . GLU A 1 111 ? 16.581 -6.179 -20.135 1.00 90.69 111 GLU A CA 1
ATOM 877 C C . GLU A 1 111 ? 16.935 -6.577 -18.701 1.00 90.69 111 GLU A C 1
ATOM 879 O O . GLU A 1 111 ? 16.335 -7.505 -18.167 1.00 90.69 111 GLU A O 1
ATOM 884 N N . CYS A 1 112 ? 17.766 -5.780 -18.027 1.00 92.50 112 CYS A N 1
ATOM 885 C CA . CYS A 1 112 ? 18.141 -6.018 -16.634 1.00 92.50 112 CYS A CA 1
ATOM 886 C C . CYS A 1 112 ? 16.918 -6.067 -15.700 1.00 92.50 112 CYS A C 1
ATOM 888 O O . CYS A 1 112 ? 16.805 -6.955 -14.858 1.00 92.50 112 CYS A O 1
ATOM 890 N N . SER A 1 113 ? 15.952 -5.157 -15.880 1.00 91.12 113 SER A N 1
ATOM 891 C CA . SER A 1 113 ? 14.719 -5.144 -15.078 1.00 91.12 113 SER A CA 1
ATOM 892 C C . SER A 1 113 ? 13.897 -6.424 -15.264 1.00 91.12 113 SER A C 1
ATOM 894 O O . SER A 1 113 ? 13.313 -6.915 -14.300 1.00 91.12 113 SER A O 1
ATOM 896 N N . ARG A 1 114 ? 13.846 -6.981 -16.485 1.00 89.25 114 ARG A N 1
ATOM 897 C CA . ARG A 1 114 ? 13.192 -8.274 -16.743 1.00 89.25 114 ARG A CA 1
ATOM 898 C C . ARG A 1 114 ? 13.941 -9.428 -16.099 1.00 89.25 114 ARG A C 1
ATOM 900 O O . ARG A 1 114 ? 13.289 -10.300 -15.535 1.00 89.25 114 ARG A O 1
ATOM 907 N N . ASP A 1 115 ? 15.265 -9.429 -16.170 1.00 92.06 115 ASP A N 1
ATOM 908 C CA . ASP A 1 115 ? 16.069 -10.505 -15.596 1.00 92.06 115 ASP A CA 1
ATOM 909 C C . ASP A 1 115 ? 15.931 -10.535 -14.067 1.00 92.06 115 ASP A C 1
ATOM 911 O O . ASP A 1 115 ? 15.723 -11.601 -13.491 1.00 92.06 115 ASP A O 1
ATOM 915 N N . VAL A 1 116 ? 15.931 -9.366 -13.413 1.00 87.88 116 VAL A N 1
ATOM 916 C CA . VAL A 1 116 ? 15.632 -9.235 -11.975 1.00 87.88 116 VAL A CA 1
ATOM 917 C C . VAL A 1 116 ? 14.218 -9.732 -11.659 1.00 87.88 116 VAL A C 1
ATOM 919 O O . VAL A 1 116 ? 14.044 -10.545 -10.755 1.00 87.88 116 VAL A O 1
ATOM 922 N N . ALA A 1 117 ? 13.204 -9.306 -12.421 1.00 85.12 117 ALA A N 1
ATOM 923 C CA . ALA A 1 117 ? 11.819 -9.740 -12.206 1.00 85.12 117 ALA A CA 1
ATOM 924 C C . ALA A 1 117 ? 11.615 -11.253 -12.427 1.00 85.12 117 ALA A C 1
ATOM 926 O O . ALA A 1 117 ? 10.749 -11.858 -11.799 1.00 85.12 117 ALA A O 1
ATOM 927 N N . ALA A 1 118 ? 12.413 -11.872 -13.301 1.00 85.56 118 ALA A N 1
ATOM 928 C CA . ALA A 1 118 ? 12.417 -13.311 -13.547 1.00 85.56 118 ALA A CA 1
ATOM 929 C C . ALA A 1 118 ? 13.258 -14.106 -12.526 1.00 85.56 118 ALA A C 1
ATOM 931 O O . ALA A 1 118 ? 13.311 -15.333 -12.617 1.00 85.56 118 ALA A O 1
ATOM 932 N N . GLY A 1 119 ? 13.926 -13.434 -11.579 1.00 82.06 119 GLY A N 1
ATOM 933 C CA . GLY A 1 119 ? 14.843 -14.062 -10.623 1.00 82.06 119 GLY A CA 1
ATOM 934 C C . GLY A 1 119 ? 16.116 -14.620 -11.269 1.00 82.06 119 GLY A C 1
ATOM 935 O O . GLY A 1 119 ? 16.752 -15.511 -10.714 1.00 82.06 119 GLY A O 1
ATOM 936 N N . LEU A 1 120 ? 16.472 -14.136 -12.463 1.00 75.62 120 LEU A N 1
ATOM 937 C CA . LEU A 1 120 ? 17.661 -14.547 -13.218 1.00 75.62 120 LEU A CA 1
ATOM 938 C C . LEU A 1 120 ? 18.925 -13.795 -12.783 1.00 75.62 120 LEU A C 1
ATOM 940 O O . LEU A 1 120 ? 20.035 -14.194 -13.134 1.00 75.62 120 LEU A O 1
ATOM 944 N N . VAL A 1 121 ? 18.755 -12.726 -12.007 1.00 70.00 121 VAL A N 1
ATOM 945 C CA . VAL A 1 121 ? 19.830 -11.994 -11.339 1.00 70.00 121 VAL A CA 1
ATOM 946 C C . VAL A 1 121 ? 19.596 -12.111 -9.844 1.00 70.00 121 VAL A C 1
ATOM 948 O O . VAL A 1 121 ? 18.499 -11.823 -9.367 1.00 70.00 121 VAL A O 1
ATOM 951 N N . ASP A 1 122 ? 20.629 -12.517 -9.109 1.00 59.91 122 ASP A N 1
ATOM 952 C CA . ASP A 1 122 ? 20.609 -12.463 -7.654 1.00 59.91 122 ASP A CA 1
ATOM 953 C C . ASP A 1 122 ? 20.533 -10.985 -7.254 1.00 59.91 122 ASP A C 1
ATOM 955 O O . ASP A 1 122 ? 21.455 -10.205 -7.526 1.00 59.91 122 ASP A O 1
ATOM 959 N N . THR A 1 123 ? 19.407 -10.561 -6.680 1.00 56.19 123 THR A N 1
ATOM 960 C CA . THR A 1 123 ? 19.307 -9.250 -6.041 1.00 56.19 123 THR A CA 1
ATOM 961 C C . THR A 1 123 ? 20.175 -9.307 -4.798 1.00 56.19 123 THR A C 1
ATOM 963 O O . THR A 1 123 ? 19.681 -9.605 -3.716 1.00 56.19 123 THR A O 1
ATOM 966 N N . ALA A 1 124 ? 21.479 -9.085 -4.968 1.00 45.47 124 ALA A N 1
ATOM 967 C CA . ALA A 1 124 ? 22.411 -8.961 -3.863 1.00 45.47 124 ALA A CA 1
ATOM 968 C C . ALA A 1 124 ? 21.832 -7.949 -2.863 1.00 45.47 124 ALA A C 1
ATOM 970 O O . ALA A 1 124 ? 21.629 -6.780 -3.199 1.00 45.47 124 ALA A O 1
ATOM 971 N N . GLU A 1 125 ? 21.479 -8.448 -1.680 1.00 44.00 125 GLU A N 1
ATOM 972 C CA . GLU A 1 125 ? 20.758 -7.696 -0.662 1.00 44.00 125 GLU A CA 1
ATOM 973 C C . GLU A 1 125 ? 21.596 -6.553 -0.079 1.00 44.00 125 GLU A C 1
ATOM 975 O O . GLU A 1 125 ? 22.813 -6.662 0.102 1.00 44.00 125 GLU A O 1
ATOM 980 N N . GLY A 1 126 ? 20.886 -5.476 0.257 1.00 36.59 126 GLY A N 1
ATOM 981 C CA . GLY A 1 126 ? 21.330 -4.331 1.045 1.00 36.59 126 GLY A CA 1
ATOM 982 C C . GLY A 1 126 ? 20.143 -3.439 1.363 1.00 36.59 126 GLY A C 1
ATOM 983 O O . GLY A 1 126 ? 19.758 -2.655 0.467 1.00 36.59 126 GLY A O 1
#

Solvent-accessible surface area (backbone atoms only — not comparable to full-atom values): 8092 Å² total; per-residue (Å²): 130,86,77,78,57,40,61,51,64,59,46,45,82,38,32,29,49,34,54,81,76,52,89,80,51,55,73,62,37,53,68,51,44,51,61,47,26,93,92,61,47,61,32,44,80,41,62,75,53,88,51,70,68,59,55,54,52,33,40,63,70,65,66,27,55,82,61,74,66,78,72,49,58,80,77,59,83,46,95,80,57,81,90,77,62,59,65,64,84,84,82,86,82,80,93,83,76,65,88,84,67,77,57,63,71,61,52,55,48,54,51,51,53,49,35,47,75,69,64,74,41,84,78,79,82,130

Radius of gyration: 17.78 Å; Cα contacts (8 Å, |Δi|>4): 120; chains: 1; bounding box: 41×35×48 Å

Mean predicted aligned error: 7.29 Å

Nearest PDB structures (foldseek):
  4oes-assembly1_A  TM=4.328E-01  e=9.289E+00  Brucella suis
  3uyi-assembly1_A-2  TM=2.613E-01  e=9.933E+00  Rauvolfia serpentina
  6zj3-assembly1_LR  TM=1.974E-01  e=8.123E+00  Euglena gracilis

Sequence (126 aa):
MRQSLIDPEELAFETLPTLPDNHRLGAWAAIHFPDHTPSGKPIARGPVMTAIGERLAVVESREAVVIVGEHLERYYSNPAIRYIEIGVAPMETALVRRRVDRRRAIQDLEECSRDVAAGLVDTAEG

pLDDT: mean 85.5, std 12.53, range [36.59, 97.06]